Protein AF-A0ABD7X3L2-F1 (afdb_monomer)

Radius of gyration: 13.32 Å; Cα contacts (8 Å, |Δi|>4): 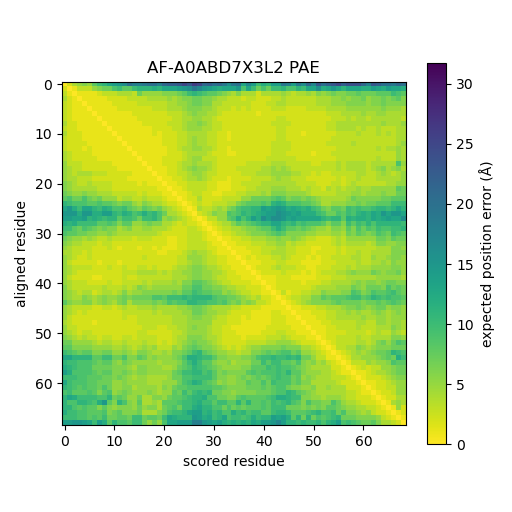78; chains: 1; bounding box: 26×26×38 Å

pLDDT: mean 87.84, std 7.09, range [59.34, 94.62]

Mean predicted aligned error: 4.88 Å

Foldseek 3Di:
DVVVVVVVVLVVVLCVVLVQWDWDDDPPDIDTGHWAWDDWDDDPVDIDTDTDRDPPDDPVSCVVSVVSD

Structure (mmCIF, N/CA/C/O backbone):
data_AF-A0ABD7X3L2-F1
#
_entry.id   AF-A0ABD7X3L2-F1
#
loop_
_atom_site.group_PDB
_atom_site.id
_atom_site.type_symbol
_atom_site.label_atom_id
_atom_site.label_alt_id
_atom_site.label_comp_id
_atom_site.label_asym_id
_atom_site.label_entity_id
_atom_site.label_seq_id
_atom_site.pdbx_PDB_ins_code
_atom_site.Cartn_x
_atom_site.Cartn_y
_atom_site.Cartn_z
_atom_site.occupancy
_atom_site.B_iso_or_equiv
_atom_site.auth_seq_id
_atom_site.auth_comp_id
_atom_site.auth_asym_id
_atom_site.auth_atom_id
_atom_site.pdbx_PDB_model_num
ATOM 1 N N . MET A 1 1 ? 15.855 7.027 -7.600 1.00 59.34 1 MET A N 1
ATOM 2 C CA . MET A 1 1 ? 15.120 7.360 -6.351 1.00 59.34 1 MET A CA 1
ATOM 3 C C . MET A 1 1 ? 13.647 7.701 -6.612 1.00 59.34 1 MET A C 1
ATOM 5 O O . MET A 1 1 ? 12.788 7.127 -5.953 1.00 59.34 1 MET A O 1
ATOM 9 N N . PHE A 1 2 ? 13.336 8.543 -7.607 1.00 80.19 2 PHE A N 1
ATOM 10 C CA . PHE A 1 2 ? 11.959 8.948 -7.944 1.00 80.19 2 PHE A CA 1
ATOM 11 C C . PHE A 1 2 ? 11.038 7.810 -8.410 1.00 80.19 2 PHE A C 1
ATOM 13 O O . PHE A 1 2 ? 9.879 7.755 -8.006 1.00 80.19 2 PHE A O 1
ATOM 20 N N . GLU A 1 3 ? 11.540 6.862 -9.203 1.00 86.94 3 GLU A N 1
ATOM 21 C CA . GLU A 1 3 ? 10.707 5.765 -9.717 1.00 86.94 3 GLU A CA 1
ATOM 22 C C . GLU A 1 3 ? 10.211 4.825 -8.619 1.00 86.94 3 GLU A C 1
ATOM 24 O O . GLU A 1 3 ? 9.020 4.531 -8.560 1.00 86.94 3 GLU A O 1
ATOM 29 N N . LYS A 1 4 ? 11.081 4.426 -7.679 1.00 86.88 4 LYS A N 1
ATOM 30 C CA . LYS A 1 4 ? 10.671 3.609 -6.524 1.00 86.88 4 LYS A CA 1
ATOM 31 C C . LYS A 1 4 ? 9.600 4.308 -5.680 1.00 86.88 4 LYS A C 1
ATOM 33 O O . LYS A 1 4 ? 8.662 3.653 -5.235 1.00 86.88 4 LYS A O 1
ATOM 38 N N . LEU A 1 5 ? 9.690 5.630 -5.499 1.00 91.12 5 LEU A N 1
ATOM 39 C CA . LEU A 1 5 ? 8.662 6.412 -4.800 1.00 91.12 5 LEU A CA 1
ATOM 40 C C . LEU A 1 5 ? 7.338 6.443 -5.574 1.00 91.12 5 LEU A C 1
ATOM 42 O O . LEU A 1 5 ? 6.279 6.247 -4.981 1.00 91.12 5 LEU A O 1
ATOM 46 N N . LYS A 1 6 ? 7.390 6.606 -6.901 1.00 92.94 6 LYS A N 1
ATOM 47 C CA . LYS A 1 6 ? 6.207 6.557 -7.772 1.00 92.94 6 LYS A CA 1
ATOM 48 C C . LYS A 1 6 ? 5.530 5.184 -7.725 1.00 92.94 6 LYS A C 1
ATOM 50 O O . LYS A 1 6 ? 4.313 5.105 -7.573 1.00 92.94 6 LYS A O 1
ATOM 55 N N . LEU A 1 7 ? 6.311 4.106 -7.801 1.00 94.25 7 LEU A N 1
ATOM 56 C CA . LEU A 1 7 ? 5.830 2.724 -7.699 1.00 94.25 7 LEU A CA 1
ATOM 57 C C . LEU A 1 7 ? 5.232 2.427 -6.322 1.00 94.25 7 LEU A C 1
ATOM 59 O O . LEU A 1 7 ? 4.195 1.772 -6.239 1.00 94.25 7 LEU A O 1
ATOM 63 N N . ARG A 1 8 ? 5.840 2.949 -5.252 1.00 94.00 8 ARG A N 1
ATOM 64 C CA . ARG A 1 8 ? 5.293 2.858 -3.895 1.00 94.00 8 ARG A CA 1
ATOM 65 C C . ARG A 1 8 ? 3.953 3.581 -3.782 1.00 94.00 8 ARG A C 1
ATOM 67 O O . ARG A 1 8 ? 3.006 3.018 -3.245 1.00 94.00 8 ARG A O 1
ATOM 74 N N . GLY A 1 9 ? 3.861 4.804 -4.305 1.00 94.06 9 GLY A N 1
ATOM 75 C CA . GLY A 1 9 ? 2.622 5.584 -4.308 1.00 94.06 9 GLY A CA 1
ATOM 76 C C . GLY A 1 9 ? 1.495 4.889 -5.074 1.00 94.06 9 GLY A C 1
ATOM 77 O O . GLY A 1 9 ? 0.367 4.846 -4.589 1.00 94.06 9 GLY A O 1
ATOM 78 N N . LYS A 1 10 ? 1.809 4.274 -6.224 1.00 93.62 10 LYS A N 1
ATOM 79 C CA . LYS A 1 10 ? 0.856 3.444 -6.978 1.00 93.62 10 LYS A CA 1
ATOM 80 C C . LYS A 1 10 ? 0.323 2.283 -6.137 1.00 93.62 10 LYS A C 1
ATOM 82 O O . LYS A 1 10 ? -0.890 2.124 -6.056 1.00 93.62 10 LYS A O 1
ATOM 87 N N . LEU A 1 11 ? 1.202 1.537 -5.466 1.00 93.94 11 LEU A N 1
ATOM 88 C CA . LEU A 1 11 ? 0.787 0.403 -4.639 1.00 93.94 11 LEU A CA 1
ATOM 89 C C . LEU A 1 11 ? -0.052 0.838 -3.422 1.00 93.94 11 LEU A C 1
ATOM 91 O O . LEU A 1 11 ? -1.062 0.218 -3.112 1.00 93.94 11 LEU A O 1
ATOM 95 N N . ILE A 1 12 ? 0.299 1.948 -2.764 1.00 93.50 12 ILE A N 1
ATOM 96 C CA . ILE A 1 12 ? -0.524 2.503 -1.672 1.00 93.50 12 ILE A CA 1
ATOM 97 C C . ILE A 1 12 ? -1.910 2.914 -2.188 1.00 93.50 12 ILE A C 1
ATOM 99 O O . ILE A 1 12 ? -2.916 2.678 -1.518 1.00 93.50 12 ILE A O 1
ATOM 103 N N . LYS A 1 13 ? -1.983 3.504 -3.387 1.00 93.31 13 LYS A N 1
ATOM 104 C CA . LYS A 1 13 ? -3.260 3.857 -4.016 1.00 93.31 13 LYS A CA 1
ATOM 105 C C . LYS A 1 13 ? -4.098 2.610 -4.309 1.00 93.31 13 LYS A C 1
ATOM 107 O O . LYS A 1 13 ? -5.281 2.623 -3.989 1.00 93.31 13 LYS A O 1
ATOM 112 N N . ALA A 1 14 ? -3.485 1.544 -4.825 1.00 91.94 14 ALA A N 1
ATOM 113 C CA . ALA A 1 14 ? -4.134 0.249 -5.031 1.00 91.94 14 ALA A CA 1
ATOM 114 C C . ALA A 1 14 ? -4.721 -0.308 -3.726 1.00 91.94 14 ALA A C 1
ATOM 116 O O . ALA A 1 14 ? -5.910 -0.616 -3.673 1.00 91.94 14 ALA A O 1
ATOM 117 N N . PHE A 1 15 ? -3.941 -0.330 -2.639 1.00 92.12 15 PHE A N 1
ATOM 118 C CA . PHE A 1 15 ? -4.445 -0.744 -1.325 1.00 92.12 15 PHE A CA 1
ATOM 119 C C . PHE A 1 15 ? -5.627 0.101 -0.858 1.00 92.12 15 PHE A C 1
ATOM 121 O O . PHE A 1 15 ? -6.585 -0.435 -0.313 1.00 92.12 15 PHE A O 1
ATOM 128 N N . ARG A 1 16 ? -5.595 1.416 -1.092 1.00 91.31 16 ARG A N 1
ATOM 129 C CA . ARG A 1 16 ? -6.706 2.301 -0.740 1.00 91.31 16 ARG A CA 1
ATOM 130 C C . ARG A 1 16 ? -7.961 2.008 -1.557 1.00 91.31 16 ARG A C 1
ATOM 132 O O . ARG A 1 16 ? -9.032 1.905 -0.975 1.00 91.31 16 ARG A O 1
ATOM 139 N N . THR A 1 17 ? -7.830 1.860 -2.874 1.00 90.75 17 THR A N 1
ATOM 140 C CA . THR A 1 17 ? -8.946 1.546 -3.781 1.00 90.75 17 THR A CA 1
ATOM 141 C C . THR A 1 17 ? -9.553 0.180 -3.480 1.00 90.75 17 THR A C 1
ATOM 143 O O . THR A 1 17 ? -10.767 0.024 -3.517 1.00 90.75 17 THR A O 1
ATOM 146 N N . ALA A 1 18 ? -8.717 -0.794 -3.133 1.00 88.94 18 ALA A N 1
ATOM 147 C CA . ALA A 1 18 ? -9.150 -2.123 -2.735 1.00 88.94 18 ALA A CA 1
ATOM 148 C C . ALA A 1 18 ? -9.604 -2.199 -1.267 1.00 88.94 18 ALA A C 1
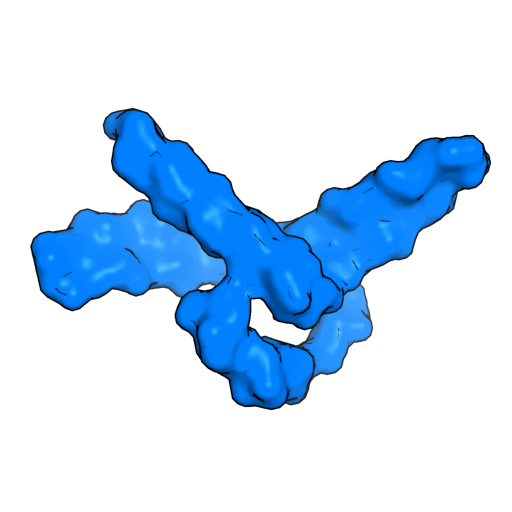ATOM 150 O O . ALA A 1 18 ? -9.954 -3.276 -0.796 1.00 88.94 18 ALA A O 1
ATOM 151 N N . GLU A 1 19 ? -9.581 -1.100 -0.513 1.00 89.19 19 GLU A N 1
ATOM 152 C CA . GLU A 1 19 ? -9.885 -1.081 0.925 1.00 89.19 19 GLU A CA 1
ATOM 153 C C . GLU A 1 19 ? -9.060 -2.094 1.742 1.00 89.19 19 GLU A C 1
ATOM 155 O O . GLU A 1 19 ? -9.506 -2.641 2.748 1.00 89.19 19 GLU A O 1
ATOM 160 N N . ILE A 1 20 ? -7.831 -2.360 1.299 1.00 89.75 20 ILE A N 1
ATOM 161 C CA . ILE A 1 20 ? -6.870 -3.222 1.985 1.00 89.75 20 ILE A CA 1
ATOM 162 C C . ILE A 1 20 ? -6.093 -2.340 2.957 1.00 89.75 20 ILE A C 1
ATOM 164 O O . ILE A 1 20 ? -4.958 -1.927 2.714 1.00 89.75 20 ILE A O 1
ATOM 168 N N . TYR A 1 21 ? -6.745 -1.994 4.056 1.00 90.69 21 TYR A N 1
ATOM 169 C CA . TYR A 1 21 ? -6.164 -1.226 5.145 1.00 90.69 21 TYR A CA 1
ATOM 170 C C . TYR A 1 21 ? -6.943 -1.472 6.432 1.00 90.69 21 TYR A C 1
ATOM 172 O O . TYR A 1 21 ? -8.088 -1.918 6.420 1.00 90.69 21 TYR A O 1
ATOM 180 N N . ARG A 1 22 ? -6.336 -1.121 7.562 1.00 88.31 22 ARG A N 1
ATOM 181 C CA . ARG A 1 22 ? -7.019 -1.052 8.850 1.00 88.31 22 ARG A CA 1
ATOM 182 C C . ARG A 1 22 ? -7.302 0.400 9.198 1.00 88.31 22 ARG A C 1
ATOM 184 O O . ARG A 1 22 ? -6.408 1.242 9.133 1.00 88.31 22 ARG A O 1
ATOM 191 N N . VAL A 1 23 ? -8.536 0.688 9.593 1.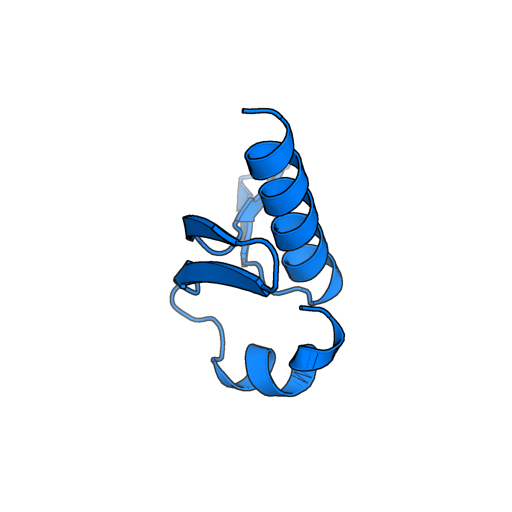00 90.12 23 VAL A N 1
ATOM 192 C CA . VAL A 1 23 ? -8.904 1.993 10.147 1.00 90.12 23 VAL A CA 1
ATOM 193 C C . VAL A 1 23 ? -8.636 1.975 11.644 1.00 90.12 23 VAL A C 1
ATOM 195 O O . VAL A 1 23 ? -9.114 1.092 12.353 1.00 90.12 23 VAL A O 1
ATOM 198 N N . ILE A 1 24 ? -7.871 2.949 12.124 1.00 88.56 24 ILE A N 1
ATOM 199 C CA . ILE A 1 24 ? -7.587 3.142 13.543 1.00 88.56 24 ILE A CA 1
ATOM 200 C C . ILE A 1 24 ? -8.163 4.497 13.944 1.00 88.56 24 ILE A C 1
ATOM 202 O O . ILE A 1 24 ? -7.780 5.527 13.388 1.00 88.56 24 ILE A O 1
ATOM 206 N N . LYS A 1 25 ? -9.096 4.496 14.897 1.00 89.94 25 LYS A N 1
ATOM 207 C CA . LYS A 1 25 ? -9.667 5.718 15.471 1.00 89.94 25 LYS A CA 1
ATOM 208 C C . LYS A 1 25 ? -8.962 6.034 16.789 1.00 89.94 25 LYS A C 1
ATOM 210 O O . LYS A 1 25 ? -8.915 5.186 17.674 1.00 89.94 25 LYS A O 1
ATOM 215 N N . HIS A 1 26 ? -8.432 7.245 16.910 1.00 85.00 26 HIS A N 1
ATOM 216 C CA . HIS A 1 26 ? -7.861 7.791 18.140 1.00 85.00 26 HIS A CA 1
ATOM 217 C C . HIS A 1 26 ? -8.545 9.127 18.440 1.00 85.00 26 HIS A C 1
ATOM 219 O O . HIS A 1 26 ? -8.188 10.149 17.849 1.00 85.00 26 HIS A O 1
ATOM 225 N N . GLY A 1 27 ? -9.545 9.108 19.328 1.00 87.62 27 GLY A N 1
ATOM 226 C CA . GLY A 1 27 ? -10.413 10.266 19.568 1.00 87.62 27 GLY A CA 1
ATOM 227 C C . GLY A 1 27 ? -11.056 10.734 18.261 1.00 87.62 27 GLY A C 1
ATOM 228 O O . GLY A 1 27 ? -11.648 9.927 17.543 1.00 87.62 27 GLY A O 1
ATOM 229 N N . ASP A 1 28 ? -10.837 11.999 17.908 1.00 90.56 28 ASP A N 1
ATOM 230 C CA . ASP A 1 28 ? -11.364 12.608 16.678 1.00 90.56 28 ASP A CA 1
ATOM 231 C C . ASP A 1 28 ? -10.542 12.297 15.417 1.00 90.56 28 ASP A C 1
ATOM 233 O O . ASP A 1 28 ? -10.935 12.637 14.300 1.00 90.56 28 ASP A O 1
ATOM 237 N N . ARG A 1 29 ? -9.376 11.650 15.552 1.00 88.75 29 ARG A N 1
ATOM 238 C CA . ARG A 1 29 ? -8.503 11.350 14.410 1.00 88.75 29 ARG A CA 1
ATOM 239 C C . ARG A 1 29 ? -8.742 9.941 13.892 1.00 88.75 29 ARG A C 1
ATOM 241 O O . ARG A 1 29 ? -8.635 8.958 14.622 1.00 88.75 29 ARG A O 1
ATOM 248 N N . THR A 1 30 ? -8.980 9.846 12.588 1.00 89.94 30 THR A N 1
ATOM 249 C CA . THR A 1 30 ? -9.009 8.574 11.859 1.00 89.94 30 THR A CA 1
ATOM 250 C C . THR A 1 30 ? -7.701 8.407 11.094 1.00 89.94 30 THR A C 1
ATOM 252 O O . THR A 1 30 ? -7.361 9.237 10.253 1.00 89.94 30 THR A O 1
ATOM 255 N N . SER A 1 31 ? -6.968 7.334 11.381 1.00 88.62 31 SER A N 1
ATOM 256 C CA . SER A 1 31 ? -5.749 6.951 10.671 1.00 88.62 31 SER A CA 1
ATOM 257 C C . SER A 1 31 ? -5.977 5.679 9.861 1.00 88.62 31 SER A C 1
ATOM 259 O O . SER A 1 31 ? -6.704 4.778 10.282 1.00 88.62 31 SER A O 1
ATOM 261 N N . TYR A 1 32 ? -5.338 5.607 8.696 1.00 90.19 32 TYR A N 1
ATOM 262 C CA . TYR A 1 32 ? -5.366 4.445 7.815 1.00 90.19 32 TYR A CA 1
ATOM 263 C C . TYR A 1 32 ? -4.013 3.752 7.878 1.00 90.19 32 TYR A C 1
ATOM 265 O O . TYR A 1 32 ? -2.992 4.310 7.473 1.00 90.19 32 TYR A O 1
ATOM 273 N N . GLN A 1 33 ? -4.006 2.526 8.381 1.00 91.44 33 GLN A N 1
ATOM 274 C CA . GLN A 1 33 ? -2.829 1.680 8.390 1.00 91.44 33 GLN A CA 1
ATOM 275 C C . GLN A 1 33 ? -2.865 0.788 7.149 1.00 91.44 33 GLN A C 1
ATOM 277 O O . GLN A 1 33 ? -3.805 0.020 6.965 1.00 91.44 33 GLN A O 1
ATOM 282 N N . PHE A 1 34 ? -1.850 0.894 6.295 1.00 92.38 34 PHE A N 1
ATOM 283 C CA . PHE A 1 34 ? -1.720 0.094 5.073 1.00 92.38 34 PHE A CA 1
ATOM 284 C C . PHE A 1 34 ? -0.757 -1.087 5.273 1.00 92.38 34 PHE A C 1
ATOM 286 O O . PHE A 1 34 ? 0.087 -1.030 6.175 1.00 92.38 34 PHE A O 1
ATOM 293 N N . PRO A 1 35 ? -0.832 -2.129 4.419 1.00 92.62 35 PRO A N 1
ATOM 294 C CA . PRO A 1 35 ? 0.174 -3.184 4.345 1.00 92.62 35 PRO A CA 1
ATOM 295 C C . PRO A 1 35 ? 1.599 -2.626 4.279 1.00 92.62 35 PRO A C 1
ATOM 297 O O . PRO A 1 35 ? 1.884 -1.650 3.574 1.00 92.62 35 PRO A O 1
ATOM 300 N N . LYS A 1 36 ? 2.516 -3.257 5.014 1.00 92.31 36 LYS A N 1
ATOM 301 C CA . LYS A 1 36 ? 3.915 -2.824 5.057 1.00 92.31 36 LYS A CA 1
ATOM 302 C C . LYS A 1 36 ? 4.629 -3.310 3.802 1.00 92.31 36 LYS A C 1
ATOM 304 O O . LYS A 1 36 ? 4.745 -4.513 3.592 1.00 92.31 36 LYS A O 1
ATOM 309 N N . ILE A 1 37 ? 5.133 -2.376 2.999 1.00 94.00 37 ILE A N 1
ATOM 310 C CA . ILE A 1 37 ? 5.951 -2.669 1.817 1.00 94.00 37 ILE A CA 1
ATOM 311 C C . ILE A 1 37 ? 7.403 -2.846 2.267 1.00 94.00 37 ILE A C 1
ATOM 313 O O . ILE A 1 37 ? 7.988 -1.914 2.822 1.00 94.00 37 ILE A O 1
ATOM 317 N N . HIS A 1 38 ? 7.970 -4.026 2.023 1.00 93.75 38 HIS A N 1
ATOM 318 C CA . HIS A 1 38 ? 9.354 -4.368 2.369 1.00 93.75 38 HIS A CA 1
ATOM 319 C C . HIS A 1 38 ? 10.303 -4.108 1.208 1.00 93.75 38 HIS A C 1
ATOM 321 O O . HIS A 1 38 ? 11.390 -3.574 1.409 1.00 93.75 38 HIS A O 1
ATOM 327 N N . GLN A 1 39 ? 9.877 -4.452 -0.010 1.00 94.00 39 GLN A N 1
ATOM 328 C CA . GLN A 1 39 ? 10.733 -4.381 -1.189 1.00 94.00 39 GLN A CA 1
ATOM 329 C C . GLN A 1 39 ? 9.943 -4.037 -2.451 1.00 94.00 39 GLN A C 1
ATOM 331 O O . GLN A 1 39 ? 8.784 -4.427 -2.619 1.00 94.00 39 GLN A O 1
ATOM 336 N N . ILE A 1 40 ? 10.599 -3.273 -3.325 1.00 94.62 40 ILE A N 1
ATOM 337 C CA . ILE A 1 40 ? 10.135 -2.931 -4.669 1.00 94.62 40 ILE A CA 1
ATOM 338 C C . ILE A 1 40 ? 11.317 -3.147 -5.613 1.00 94.62 40 ILE A C 1
ATOM 340 O O . ILE A 1 40 ? 12.266 -2.349 -5.606 1.00 94.62 40 ILE A O 1
ATOM 344 N N . ASP A 1 41 ? 11.235 -4.203 -6.417 1.00 93.56 41 ASP A N 1
ATOM 345 C CA . ASP A 1 41 ? 12.214 -4.525 -7.452 1.00 93.56 41 ASP A CA 1
ATOM 346 C C . ASP A 1 41 ? 11.621 -4.169 -8.807 1.00 93.56 41 ASP A C 1
ATOM 348 O O . ASP A 1 41 ? 10.652 -4.775 -9.266 1.00 93.56 41 ASP A O 1
ATOM 352 N N . HIS A 1 42 ? 12.175 -3.132 -9.424 1.00 92.38 42 HIS A N 1
ATOM 353 C CA . HIS A 1 42 ? 11.767 -2.691 -10.745 1.00 92.38 42 HIS A CA 1
ATOM 354 C C . HIS A 1 42 ? 12.748 -3.250 -11.771 1.00 92.38 42 HIS A C 1
ATOM 356 O O . HIS A 1 42 ? 13.941 -2.961 -11.706 1.00 92.38 42 HIS A O 1
ATOM 362 N N . HIS A 1 43 ? 12.236 -4.058 -12.691 1.00 91.75 43 HIS A N 1
ATOM 363 C CA . HIS A 1 43 ? 12.958 -4.581 -13.840 1.00 91.75 43 HIS A CA 1
ATOM 364 C C . HIS A 1 43 ? 12.284 -4.080 -15.118 1.00 91.75 43 HIS A C 1
ATOM 366 O O . HIS A 1 43 ? 11.111 -3.706 -15.103 1.00 91.75 43 HIS A O 1
ATOM 372 N N . ASN A 1 44 ? 12.994 -4.145 -16.244 1.00 90.19 44 ASN A N 1
ATOM 373 C CA . ASN A 1 44 ? 12.479 -3.663 -17.530 1.00 90.19 44 ASN A CA 1
ATOM 374 C C . ASN A 1 44 ? 11.146 -4.321 -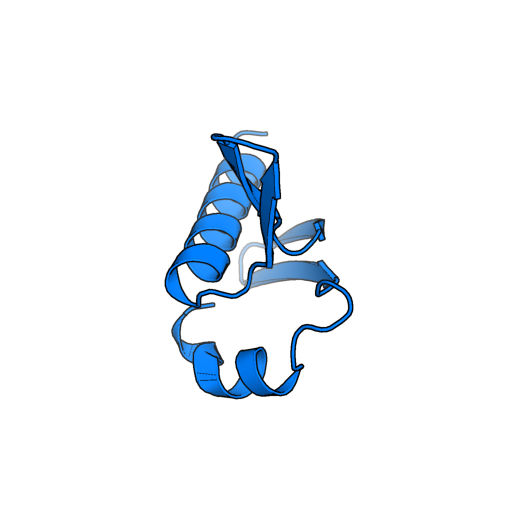17.934 1.00 90.19 44 ASN A C 1
ATOM 376 O O . ASN A 1 44 ? 10.299 -3.668 -18.533 1.00 90.19 44 ASN A O 1
ATOM 380 N N . ASN A 1 45 ? 10.940 -5.590 -17.562 1.00 93.81 45 ASN A N 1
ATOM 381 C CA . ASN A 1 45 ? 9.768 -6.367 -17.979 1.00 93.81 45 ASN A CA 1
ATOM 382 C C . ASN A 1 45 ? 8.700 -6.505 -16.886 1.00 93.81 45 ASN A C 1
ATOM 384 O O . ASN A 1 45 ? 7.565 -6.868 -17.182 1.00 93.81 45 ASN A O 1
ATOM 388 N N . TYR A 1 46 ? 9.049 -6.278 -15.617 1.00 90.88 46 TYR A N 1
ATOM 389 C CA . TYR A 1 46 ? 8.116 -6.450 -14.507 1.00 90.88 46 TYR A CA 1
ATOM 390 C C . TYR A 1 46 ? 8.531 -5.640 -13.282 1.00 90.88 46 TYR A C 1
ATOM 392 O O . TYR A 1 46 ? 9.699 -5.322 -13.072 1.00 90.88 46 TYR A O 1
ATOM 400 N N . THR A 1 47 ? 7.560 -5.362 -12.416 1.00 92.56 47 THR A N 1
ATOM 401 C CA . THR A 1 47 ? 7.823 -4.846 -11.070 1.00 92.56 47 THR A CA 1
ATOM 402 C C . THR A 1 47 ? 7.376 -5.883 -10.054 1.00 92.56 47 THR A C 1
ATOM 404 O O . THR A 1 47 ? 6.233 -6.330 -10.091 1.00 92.56 47 THR A O 1
ATOM 407 N N . ARG A 1 48 ? 8.275 -6.279 -9.154 1.00 93.69 48 ARG A N 1
ATOM 408 C CA . ARG A 1 48 ? 7.972 -7.182 -8.045 1.00 93.69 48 ARG A CA 1
ATOM 409 C C . ARG A 1 48 ? 7.805 -6.371 -6.768 1.00 93.69 48 ARG A C 1
ATOM 411 O O . ARG A 1 48 ? 8.660 -5.561 -6.412 1.00 93.69 48 ARG A O 1
ATOM 418 N N . TYR A 1 49 ? 6.703 -6.624 -6.075 1.00 93.62 49 TYR A N 1
ATOM 419 C CA . TYR A 1 49 ? 6.393 -6.033 -4.781 1.00 93.62 49 TYR A CA 1
ATOM 420 C C . TYR A 1 49 ? 6.405 -7.119 -3.711 1.00 93.62 49 TYR A C 1
ATOM 422 O O . TYR A 1 49 ? 5.745 -8.144 -3.868 1.00 93.62 49 TYR A O 1
ATOM 430 N N . ALA A 1 50 ? 7.118 -6.877 -2.615 1.00 93.38 50 ALA A N 1
ATOM 431 C CA . ALA 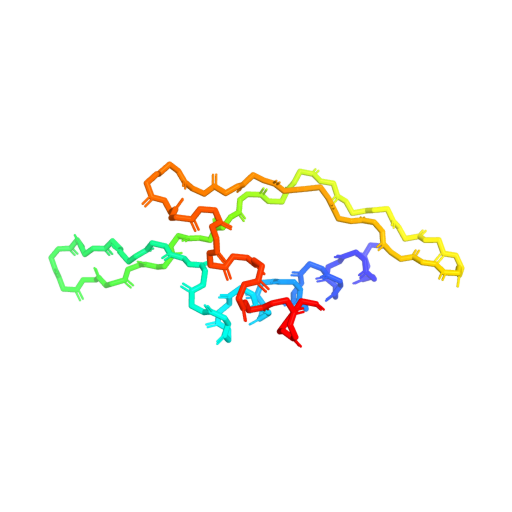A 1 50 ? 7.039 -7.702 -1.416 1.00 93.38 50 ALA A CA 1
ATOM 432 C C . ALA A 1 50 ? 6.428 -6.871 -0.287 1.00 93.38 50 ALA A C 1
ATOM 434 O O . ALA A 1 50 ? 6.968 -5.827 0.09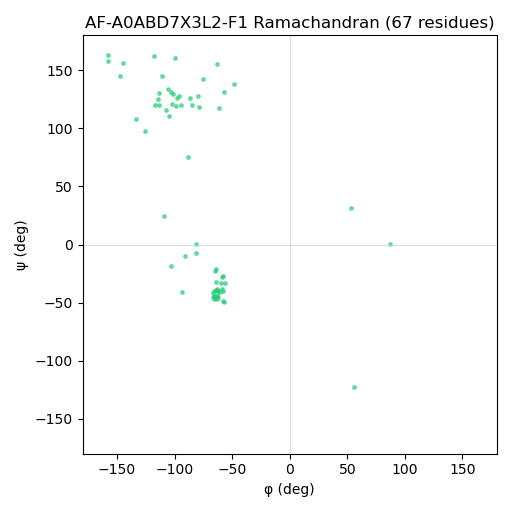1 1.00 93.38 50 ALA A O 1
ATOM 435 N N . PHE A 1 51 ? 5.295 -7.321 0.246 1.00 92.75 51 PHE A N 1
ATOM 436 C CA . PHE A 1 51 ? 4.596 -6.658 1.341 1.00 92.75 51 PHE A CA 1
ATOM 437 C C . PHE A 1 51 ? 3.942 -7.677 2.273 1.00 92.75 51 PHE A C 1
ATOM 439 O O . PHE A 1 51 ? 3.643 -8.798 1.870 1.00 92.75 51 PHE A O 1
ATOM 446 N N . SER A 1 52 ? 3.707 -7.272 3.519 1.00 91.00 52 SER A N 1
ATOM 447 C CA . SER A 1 52 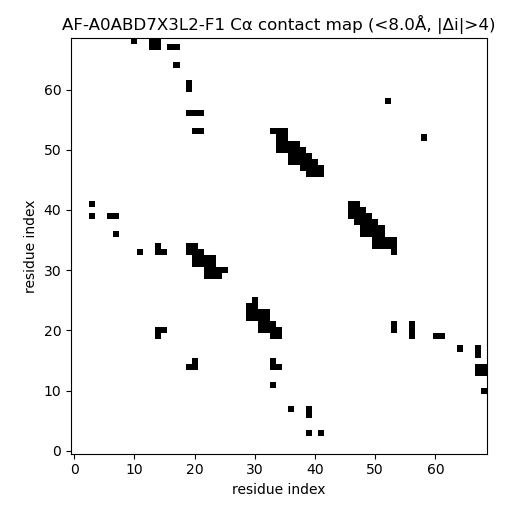? 2.925 -8.052 4.479 1.00 91.00 52 SER A CA 1
ATOM 448 C C . SER A 1 52 ? 1.555 -7.430 4.671 1.00 91.00 52 SER A C 1
ATOM 450 O O . SER A 1 52 ? 1.442 -6.218 4.881 1.00 91.00 52 SER A O 1
ATOM 452 N N . LEU A 1 53 ? 0.529 -8.278 4.646 1.00 88.50 53 LEU A N 1
ATOM 453 C CA . LEU A 1 53 ? -0.801 -7.912 5.108 1.00 88.50 53 LEU A CA 1
ATOM 454 C C . LEU A 1 53 ? -0.781 -7.583 6.601 1.00 88.50 53 LEU A C 1
ATOM 456 O O . LEU A 1 53 ? 0.077 -8.047 7.352 1.00 88.50 53 LEU A O 1
ATOM 460 N N . LEU A 1 54 ? -1.744 -6.770 7.021 1.00 86.19 54 LEU A N 1
ATOM 461 C CA . LEU A 1 54 ? -1.959 -6.506 8.436 1.00 86.19 54 LEU A CA 1
ATOM 462 C C . LEU A 1 54 ? -2.643 -7.712 9.079 1.00 86.19 54 LEU A C 1
ATOM 464 O O . LEU A 1 54 ? -3.529 -8.323 8.481 1.00 86.19 54 LEU A O 1
ATOM 468 N N . ASN A 1 55 ? -2.261 -8.017 10.318 1.00 80.75 55 ASN A N 1
ATOM 469 C CA . ASN A 1 55 ? -2.909 -9.065 11.100 1.00 80.75 55 ASN A CA 1
ATOM 470 C C . ASN A 1 55 ? -4.413 -8.781 11.224 1.00 80.75 55 ASN A C 1
ATOM 472 O O . ASN A 1 55 ? -4.811 -7.665 11.568 1.00 80.75 55 ASN A O 1
ATOM 476 N N . GLY A 1 56 ? -5.230 -9.800 10.953 1.00 76.00 56 GLY A N 1
ATOM 477 C CA . GLY A 1 56 ? -6.691 -9.705 10.975 1.00 76.00 56 GLY A CA 1
ATOM 478 C C . GLY A 1 56 ? -7.337 -9.239 9.665 1.00 76.00 56 GLY A C 1
ATOM 479 O O . GLY A 1 56 ? -8.559 -9.156 9.616 1.00 76.00 56 GLY A O 1
ATOM 480 N N . ILE A 1 57 ? -6.565 -8.954 8.606 1.00 81.38 57 ILE A N 1
ATOM 481 C CA . ILE A 1 57 ? -7.117 -8.825 7.247 1.00 81.38 57 ILE A CA 1
ATOM 482 C C . ILE A 1 57 ? -7.323 -10.228 6.672 1.00 81.38 57 ILE A C 1
ATOM 484 O O . ILE A 1 57 ? -6.385 -11.024 6.652 1.00 81.38 57 ILE A O 1
ATOM 488 N N . ASP A 1 58 ? -8.532 -10.502 6.182 1.00 82.00 58 ASP A N 1
ATOM 489 C CA . ASP A 1 58 ? -8.845 -11.733 5.453 1.00 82.00 58 ASP A CA 1
ATOM 490 C C . ASP A 1 58 ? -7.983 -11.826 4.173 1.00 82.00 58 ASP A C 1
ATOM 492 O O . ASP A 1 58 ? -8.103 -10.965 3.293 1.00 82.00 58 ASP A O 1
ATOM 496 N N . PRO A 1 59 ? -7.111 -12.844 4.038 1.00 79.69 59 PRO A N 1
ATOM 497 C CA . PRO A 1 59 ? -6.273 -13.023 2.856 1.00 79.69 59 PRO A CA 1
ATOM 498 C C . PRO A 1 59 ? -7.074 -13.175 1.559 1.00 79.69 59 PRO A C 1
ATOM 500 O O . PRO A 1 59 ? -6.584 -12.786 0.498 1.00 79.69 59 PRO A O 1
ATOM 503 N N . GLU A 1 60 ? -8.310 -13.683 1.613 1.00 83.56 60 GLU A N 1
ATOM 504 C CA . GLU A 1 60 ? -9.144 -13.834 0.419 1.00 83.56 60 GLU A CA 1
ATOM 505 C C . GLU A 1 60 ? -9.523 -12.496 -0.220 1.00 83.56 60 GLU A C 1
ATOM 507 O O . GLU A 1 60 ? -9.798 -12.444 -1.424 1.00 83.56 60 GLU A O 1
ATOM 512 N N . LEU A 1 61 ? -9.499 -11.397 0.545 1.00 77.75 61 LEU A N 1
ATOM 513 C CA . LEU A 1 61 ? -9.731 -10.054 0.01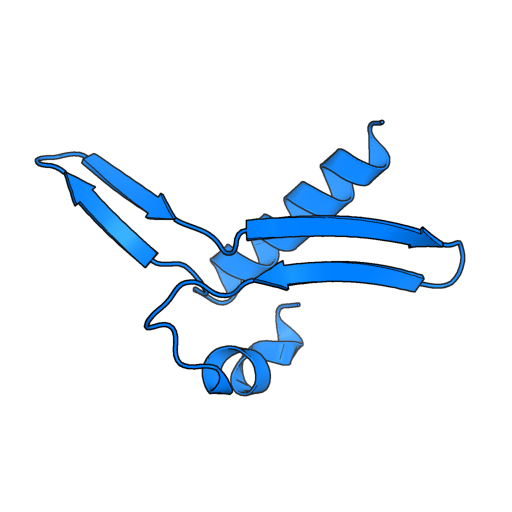2 1.00 77.75 61 LEU A CA 1
ATOM 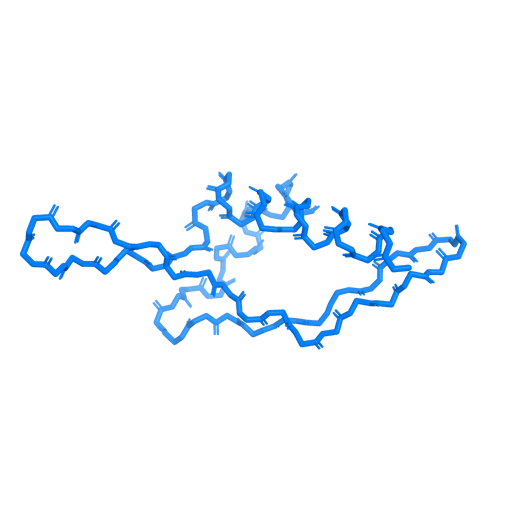514 C C . LEU A 1 61 ? -8.711 -9.693 -1.072 1.00 77.75 61 LEU A C 1
ATOM 516 O O . LEU A 1 61 ? -9.081 -9.017 -2.031 1.00 77.75 61 LEU A O 1
ATOM 520 N N . LEU A 1 62 ? -7.464 -10.173 -0.976 1.00 78.44 62 LEU A N 1
ATOM 521 C CA . LEU A 1 62 ? -6.469 -9.973 -2.036 1.00 78.44 62 LEU A CA 1
ATOM 522 C C . LEU A 1 62 ? -6.887 -10.662 -3.331 1.00 78.44 62 LEU A C 1
ATOM 524 O O . LEU A 1 62 ? -6.792 -10.072 -4.404 1.00 78.44 62 LEU A O 1
ATOM 528 N N . THR A 1 63 ? -7.358 -11.904 -3.236 1.00 81.44 63 THR A N 1
ATOM 529 C CA . THR A 1 63 ? -7.769 -12.688 -4.402 1.00 81.44 63 THR A CA 1
ATOM 530 C C . THR A 1 63 ? -9.008 -12.073 -5.047 1.00 81.44 63 THR A C 1
ATOM 532 O O . THR A 1 63 ? -9.033 -11.859 -6.258 1.00 81.44 63 THR A O 1
ATOM 535 N N . LYS A 1 64 ? -10.002 -11.699 -4.232 1.00 82.44 64 LYS A N 1
ATOM 536 C CA . LYS A 1 64 ? -11.251 -11.057 -4.672 1.00 82.44 64 LYS A CA 1
ATOM 537 C C . LYS A 1 64 ? -11.008 -9.683 -5.309 1.00 82.44 64 LYS A C 1
ATOM 539 O O . LYS A 1 64 ? -11.720 -9.298 -6.232 1.00 82.44 64 LYS A O 1
ATOM 544 N N . LYS A 1 65 ? -9.991 -8.949 -4.847 1.00 82.50 65 LYS A N 1
ATOM 545 C CA . LYS A 1 65 ? -9.665 -7.590 -5.313 1.00 82.50 65 LYS A CA 1
ATOM 546 C C . LYS A 1 65 ? -8.382 -7.524 -6.147 1.00 82.50 65 LYS A C 1
ATOM 548 O O . LYS A 1 65 ? -7.781 -6.459 -6.271 1.00 82.50 65 LYS A O 1
ATOM 553 N N . ARG A 1 66 ? -7.981 -8.636 -6.777 1.00 75.94 66 ARG A N 1
ATOM 554 C CA . ARG A 1 66 ? -6.762 -8.716 -7.604 1.00 75.94 66 ARG A CA 1
ATOM 555 C C . ARG A 1 66 ? -6.743 -7.712 -8.760 1.00 75.94 66 ARG A C 1
ATOM 557 O O . ARG A 1 66 ? -5.673 -7.294 -9.170 1.00 75.94 66 ARG A O 1
ATOM 564 N N . TRP A 1 67 ? -7.912 -7.300 -9.249 1.00 76.75 67 TRP A N 1
ATOM 565 C CA . TRP A 1 67 ? -8.066 -6.293 -10.305 1.00 76.75 67 TRP A CA 1
ATOM 566 C C . TRP A 1 67 ? -7.559 -4.895 -9.917 1.00 76.75 67 TRP A C 1
ATOM 568 O O . TRP A 1 67 ? -7.308 -4.074 -10.793 1.00 76.75 67 TRP A O 1
ATOM 578 N N . ALA A 1 68 ? -7.445 -4.608 -8.619 1.00 70.88 68 ALA A N 1
ATOM 579 C CA . ALA A 1 68 ? -7.024 -3.306 -8.116 1.00 70.88 68 ALA A CA 1
ATOM 580 C C . ALA A 1 68 ? -5.502 -3.192 -7.911 1.00 70.88 68 ALA A C 1
ATOM 582 O O . ALA A 1 68 ? -5.031 -2.087 -7.633 1.00 70.88 68 ALA A O 1
ATOM 583 N N . LEU A 1 69 ? -4.762 -4.308 -8.006 1.00 65.56 69 LEU A N 1
ATOM 584 C CA . LEU A 1 69 ? -3.315 -4.420 -7.765 1.00 65.56 69 LEU A CA 1
ATOM 585 C C . LEU A 1 69 ? -2.489 -4.372 -9.053 1.00 65.56 69 LEU A C 1
ATOM 587 O O . LEU A 1 69 ? -2.903 -4.993 -10.054 1.00 65.56 69 LEU A O 1
#

Solvent-accessible surface area (backbone atoms only — not comparable to full-atom values): 4338 Å² total; per-residue (Å²): 115,67,63,65,52,51,54,49,51,51,51,55,49,23,30,59,76,54,63,50,56,47,80,46,75,58,88,94,44,79,44,80,47,62,55,51,74,78,46,77,49,79,51,99,89,50,73,50,76,42,67,43,79,55,89,89,60,66,73,62,56,55,69,78,38,47,88,49,106

Organism: Priestia aryabhattai (NCBI:txid412384)

Secondary structure (DSSP, 8-state):
-HHHHHHHHHHHHHHHHTT-SEEEEETTEEEEEPPEEEEEEE-SS-EEEEEEPPTT--THHHHHTGGG-

Nearest PDB structures (foldseek):
  6bph-assembly1_A-2  TM=3.236E-01  e=4.168E+00  Homo sapiens

Sequence (69 aa):
MFEKLKLRGKLIKAFRTAEIYRVIKHGDRTSYQFPKIHQIDHHNNYTRYAFSLLNGIDPELLTKKRWAL